Protein AF-X1JUR9-F1 (afdb_monomer_lite)

Secondary structure (DSSP, 8-state):
------GGGS-HHHHHHT--SSSS----SSHHHHHHHHHT-PPPPP----HHHHHHHHHHHHHHHHHHHHHHHHH--SHHHHHHHHHHHHHTT-EEEEPPSS--TT--EEEESSSSS-SSP-EEE-----SS-----

Radius of gyration: 24.41 Å; chains: 1; b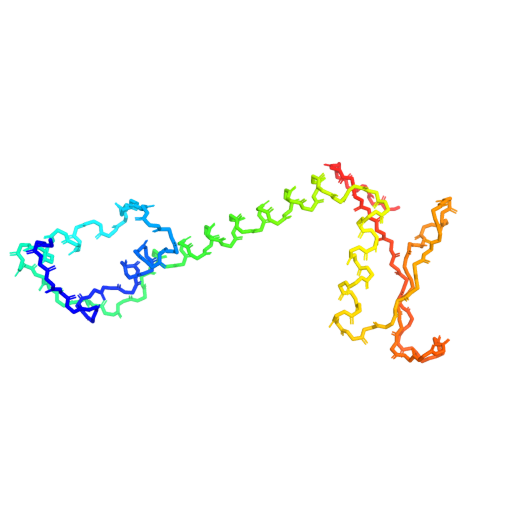ounding box: 57×41×61 Å

Organism: NCBI:txid412755

Structure (mmCIF, N/CA/C/O backbone):
data_AF-X1JUR9-F1
#
_entry.id   AF-X1JUR9-F1
#
loop_
_atom_site.group_PDB
_atom_site.id
_atom_site.type_symbol
_atom_site.label_atom_id
_atom_site.label_alt_id
_atom_site.label_comp_id
_atom_site.label_asym_id
_atom_site.label_entity_id
_atom_site.label_seq_id
_atom_site.pdbx_PDB_ins_code
_atom_site.Cartn_x
_atom_site.Cartn_y
_atom_site.Cartn_z
_atom_site.occupancy
_atom_site.B_iso_or_equiv
_atom_site.auth_seq_id
_atom_site.auth_comp_id
_atom_site.auth_asym_id
_atom_site.auth_atom_id
_atom_site.pdbx_PDB_model_num
ATOM 1 N N . TRP A 1 1 ? -17.804 -19.906 30.499 1.00 74.56 1 TRP A N 1
ATOM 2 C CA . TRP A 1 1 ? -18.785 -19.165 29.683 1.00 74.56 1 TRP A CA 1
ATOM 3 C C . TRP A 1 1 ? -19.971 -18.793 30.553 1.00 74.56 1 TRP A C 1
ATOM 5 O O . TRP A 1 1 ? -20.451 -19.668 31.259 1.00 74.56 1 TRP A O 1
ATOM 15 N N . ILE A 1 2 ? -20.384 -17.520 30.554 1.00 80.25 2 ILE A N 1
ATOM 16 C CA . ILE A 1 2 ? -21.448 -17.009 31.444 1.00 80.25 2 ILE A CA 1
ATOM 17 C C . ILE A 1 2 ? -22.828 -17.075 30.767 1.00 80.25 2 ILE A C 1
ATOM 19 O O . ILE A 1 2 ? -23.809 -17.424 31.413 1.00 80.25 2 ILE A O 1
ATOM 23 N N . LYS A 1 3 ? -22.913 -16.780 29.462 1.00 83.19 3 LYS A N 1
ATOM 24 C CA . LYS A 1 3 ? -24.161 -16.796 28.682 1.00 83.19 3 LYS A CA 1
ATOM 25 C C . LYS A 1 3 ? -23.855 -16.953 27.190 1.00 83.19 3 LYS A C 1
ATOM 27 O O . LYS A 1 3 ? -22.788 -16.531 26.748 1.00 83.19 3 LYS A O 1
ATOM 32 N N . ALA A 1 4 ? -24.784 -17.532 26.430 1.00 84.56 4 ALA A N 1
ATOM 33 C CA . ALA A 1 4 ? -24.759 -17.544 24.967 1.00 84.56 4 ALA A CA 1
ATOM 34 C C . ALA A 1 4 ? -25.902 -16.663 24.444 1.00 84.56 4 ALA A C 1
ATOM 36 O O . ALA A 1 4 ? -27.052 -16.852 24.838 1.00 84.56 4 ALA A O 1
ATOM 37 N N . VAL A 1 5 ? -25.581 -15.691 23.589 1.00 84.44 5 VAL A N 1
ATOM 38 C CA . VAL A 1 5 ? -26.535 -14.705 23.061 1.00 84.44 5 VAL A CA 1
ATOM 39 C C . VAL A 1 5 ? -26.430 -14.692 21.530 1.00 84.44 5 VAL A C 1
ATOM 41 O O . VAL A 1 5 ? -25.309 -14.625 21.016 1.00 84.44 5 VAL A O 1
ATOM 44 N N . PRO A 1 6 ? -27.544 -14.795 20.778 1.00 84.12 6 PRO A N 1
ATOM 45 C CA . PRO A 1 6 ? -27.513 -14.731 19.319 1.00 84.12 6 PRO A CA 1
ATOM 46 C C . PRO A 1 6 ? -26.956 -13.398 18.806 1.00 84.12 6 PRO A C 1
ATOM 48 O O . PRO A 1 6 ? -27.370 -12.336 19.259 1.00 84.12 6 PRO A O 1
ATOM 51 N N . ARG A 1 7 ? -26.080 -13.448 17.792 1.00 81.38 7 ARG A N 1
ATOM 52 C CA . ARG A 1 7 ? -25.481 -12.248 17.170 1.00 81.38 7 ARG A CA 1
ATOM 53 C C . ARG A 1 7 ? -26.513 -11.259 16.628 1.00 81.38 7 ARG A C 1
ATOM 55 O O . ARG A 1 7 ? -26.278 -10.065 16.685 1.00 81.38 7 ARG A O 1
ATOM 62 N N . ALA A 1 8 ? -27.655 -11.755 16.152 1.00 79.50 8 ALA A N 1
ATOM 63 C CA . ALA A 1 8 ? -28.741 -10.931 15.621 1.00 79.50 8 ALA A CA 1
ATOM 64 C C . ALA A 1 8 ? -29.408 -10.020 16.668 1.00 79.50 8 ALA A C 1
ATOM 66 O O . ALA A 1 8 ? -30.210 -9.170 16.301 1.00 79.50 8 ALA A O 1
ATOM 67 N N . GLN A 1 9 ? -29.120 -10.220 17.958 1.00 78.56 9 GLN A N 1
ATOM 68 C CA . GLN A 1 9 ? -29.613 -9.348 19.022 1.00 78.56 9 GLN A CA 1
ATOM 69 C C . GLN A 1 9 ? -28.736 -8.104 19.212 1.00 78.56 9 GLN A C 1
ATOM 71 O O . GLN A 1 9 ? -29.159 -7.188 19.903 1.00 78.56 9 GLN A O 1
ATOM 76 N N . PHE A 1 10 ? -27.553 -8.060 18.590 1.00 82.00 10 PHE A N 1
ATOM 77 C CA . PHE A 1 10 ? -26.628 -6.942 18.717 1.00 82.00 10 PHE A CA 1
ATOM 78 C C . PHE A 1 10 ? -26.691 -5.987 17.518 1.00 82.00 10 PHE A C 1
ATOM 80 O O . PHE A 1 10 ? -26.958 -6.405 16.388 1.00 82.00 10 PHE A O 1
ATOM 87 N N . SER A 1 11 ? -26.400 -4.711 17.761 1.00 82.62 11 SER A N 1
ATOM 88 C CA . SER A 1 11 ? -26.172 -3.697 16.739 1.00 82.62 11 SER A CA 1
ATOM 89 C C . SER A 1 11 ? -24.944 -4.047 15.897 1.00 82.62 11 SER A C 1
ATOM 91 O O . SER A 1 11 ? -23.996 -4.707 16.341 1.00 82.62 11 SER A O 1
ATOM 93 N N . GLN A 1 12 ? -24.935 -3.589 14.644 1.00 78.94 12 GLN A N 1
ATOM 94 C CA . GLN A 1 12 ? -23.816 -3.868 13.747 1.00 78.94 12 GLN A CA 1
ATOM 95 C C . GLN A 1 12 ? -22.512 -3.222 14.251 1.00 78.94 12 GLN A C 1
ATOM 97 O O . GLN A 1 12 ? -21.445 -3.816 14.108 1.00 78.94 12 GLN A O 1
ATOM 102 N N . GLY A 1 13 ? -22.599 -2.048 14.888 1.00 79.06 13 GLY A N 1
ATOM 103 C CA . GLY A 1 13 ? -21.460 -1.383 15.520 1.00 79.06 13 GLY A CA 1
ATOM 104 C C . GLY A 1 13 ? -20.851 -2.207 16.657 1.00 79.06 13 GLY A C 1
ATOM 105 O O . GLY A 1 13 ? -19.635 -2.410 16.675 1.00 79.06 13 GLY A O 1
ATOM 106 N N . ALA A 1 14 ? -21.686 -2.773 17.535 1.00 82.50 14 ALA A N 1
ATOM 107 C CA . ALA A 1 14 ? -21.238 -3.669 18.599 1.00 82.50 14 ALA A CA 1
ATOM 108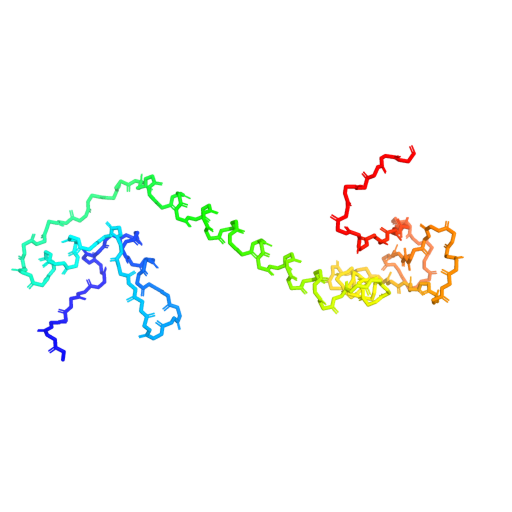 C C . ALA A 1 14 ? -20.561 -4.929 18.041 1.00 82.50 14 ALA A C 1
ATOM 110 O O . ALA A 1 14 ? -19.504 -5.335 18.528 1.00 82.50 14 ALA A O 1
ATOM 111 N N . LEU A 1 15 ? -21.130 -5.527 16.987 1.00 84.12 15 LEU A N 1
ATOM 112 C CA . LEU A 1 15 ? -20.555 -6.701 16.323 1.00 84.12 15 LEU A CA 1
ATOM 113 C C . LEU A 1 15 ? -19.204 -6.412 15.659 1.00 84.12 15 LEU A C 1
ATOM 115 O O . LEU A 1 15 ? -18.333 -7.280 15.688 1.00 84.12 15 LEU A O 1
ATOM 119 N N . TYR A 1 16 ? -19.016 -5.227 15.073 1.00 80.00 16 TYR A N 1
ATOM 120 C CA . TYR A 1 16 ? -17.727 -4.825 14.509 1.00 80.00 16 TYR A CA 1
ATOM 121 C C . TYR A 1 16 ? -16.678 -4.565 15.589 1.00 80.00 16 TYR A C 1
ATOM 123 O O . TYR A 1 16 ? -15.543 -5.009 15.434 1.00 80.00 16 TYR A O 1
ATOM 131 N N . GLU A 1 17 ? -17.056 -3.935 16.706 1.00 80.56 17 GLU A N 1
ATOM 132 C CA . GLU A 1 17 ? -16.138 -3.675 17.822 1.00 80.56 17 GLU A CA 1
ATOM 133 C C . GLU A 1 17 ? -15.566 -4.981 18.409 1.00 80.56 17 GLU A C 1
ATOM 135 O O . GLU A 1 17 ? -14.375 -5.066 18.708 1.00 80.56 17 GLU A O 1
ATOM 140 N N . VAL A 1 18 ? -16.385 -6.036 18.498 1.00 82.38 18 VAL A N 1
ATOM 141 C CA . VAL A 1 18 ? -15.951 -7.373 18.960 1.00 82.38 18 VAL A CA 1
ATOM 142 C C . VAL A 1 18 ? -15.512 -8.310 17.832 1.00 82.38 18 VAL A C 1
ATOM 144 O O . VAL A 1 18 ? -15.107 -9.443 18.087 1.00 82.38 18 VAL A O 1
ATOM 147 N N . GLY A 1 19 ? -15.586 -7.855 16.580 1.00 74.12 19 GLY A N 1
ATOM 148 C CA . GLY A 1 19 ? -15.190 -8.598 15.382 1.00 74.12 19 GLY A CA 1
ATOM 149 C C . GLY A 1 19 ? -13.680 -8.626 15.135 1.00 74.12 19 GLY A C 1
ATOM 150 O O . GLY A 1 19 ? -13.243 -9.125 14.100 1.00 74.12 19 GLY A O 1
ATOM 151 N N . SER A 1 20 ? -12.887 -8.085 16.063 1.00 67.81 20 SER A N 1
ATOM 152 C CA . SER A 1 20 ? -11.429 -8.048 15.984 1.00 67.81 20 SER A CA 1
ATOM 153 C C . SER A 1 20 ? -10.823 -9.452 15.856 1.00 67.81 20 SER A C 1
ATOM 155 O O . SER A 1 20 ? -11.220 -10.385 16.551 1.00 67.81 20 SER A O 1
ATOM 157 N N . ALA A 1 21 ? -9.803 -9.593 15.003 1.00 60.94 21 ALA A N 1
ATOM 158 C CA . ALA A 1 21 ? -9.017 -10.824 14.862 1.00 60.94 21 ALA A CA 1
ATOM 159 C C . ALA A 1 21 ? -8.110 -11.117 16.081 1.00 60.94 21 ALA A C 1
ATOM 161 O O . ALA A 1 21 ? -7.393 -12.118 16.094 1.00 60.94 21 ALA A O 1
ATOM 162 N N . LEU A 1 22 ? -8.107 -10.242 17.094 1.00 65.38 22 LEU A N 1
ATOM 163 C CA . LEU A 1 22 ? -7.298 -10.373 18.303 1.00 65.38 22 LEU A CA 1
ATOM 164 C C . LEU A 1 22 ? -8.032 -11.165 19.391 1.00 65.38 22 LEU A C 1
ATOM 166 O O . LEU A 1 22 ? -9.183 -10.893 19.717 1.00 65.38 22 LEU A O 1
ATOM 170 N N . SER A 1 23 ? -7.316 -12.091 20.033 1.00 69.25 23 SER A N 1
ATOM 171 C CA . SER A 1 23 ? -7.840 -12.916 21.134 1.00 69.25 23 SER A CA 1
ATOM 172 C C . SER A 1 23 ? -8.157 -12.129 22.416 1.00 69.25 23 SER A C 1
ATOM 174 O O . SER A 1 23 ? -8.877 -12.632 23.275 1.00 69.25 23 SER A O 1
ATOM 176 N N . LEU A 1 24 ? -7.609 -10.917 22.564 1.00 76.75 24 LEU A N 1
ATOM 177 C CA . LEU A 1 24 ? -7.853 -10.009 23.684 1.00 76.75 24 LEU A CA 1
ATOM 178 C C . LEU A 1 24 ? -8.216 -8.631 23.127 1.00 76.75 24 LEU A C 1
ATOM 180 O O . LEU A 1 24 ? -7.433 -8.033 22.391 1.00 76.75 24 LEU A O 1
ATOM 184 N N . PHE A 1 25 ? -9.390 -8.126 23.491 1.00 78.38 25 PHE A N 1
ATOM 185 C CA . PHE A 1 25 ? -9.880 -6.818 23.067 1.00 78.38 25 PHE A CA 1
ATOM 186 C C . PHE A 1 25 ? -10.676 -6.152 24.194 1.00 78.38 25 PHE A C 1
ATOM 188 O O . PHE A 1 25 ? -11.113 -6.806 25.142 1.00 78.38 25 PHE A O 1
ATOM 195 N N . GLN A 1 26 ? -10.853 -4.837 24.085 1.00 81.69 26 GLN A N 1
ATOM 196 C CA . GLN A 1 26 ? -11.660 -4.031 24.997 1.00 81.69 26 GLN A CA 1
ATOM 197 C C . GLN A 1 26 ? -12.845 -3.444 24.228 1.00 81.69 26 GLN A C 1
ATOM 199 O O . GLN A 1 26 ? -12.652 -2.853 23.172 1.00 81.69 26 GLN A O 1
ATOM 204 N N . VAL A 1 27 ? -14.046 -3.564 24.791 1.00 83.88 27 VAL A N 1
ATOM 205 C CA . VAL A 1 27 ? -15.260 -2.901 24.295 1.00 83.88 27 VAL A CA 1
ATOM 206 C C . VAL A 1 27 ? -15.344 -1.516 24.936 1.00 83.88 27 VAL A C 1
ATOM 208 O O . VAL A 1 27 ? -15.348 -1.415 26.165 1.00 83.88 27 VAL A O 1
ATOM 211 N N . LYS A 1 28 ? -15.372 -0.453 24.131 1.00 81.81 28 LYS A N 1
ATOM 212 C CA . LYS A 1 28 ? -15.398 0.943 24.590 1.00 81.81 28 LYS A CA 1
ATOM 213 C C . LYS A 1 28 ? -16.745 1.601 24.323 1.00 81.81 28 LYS A C 1
ATOM 215 O O . LYS A 1 28 ? -17.282 2.246 25.217 1.00 81.81 28 LYS A O 1
ATOM 220 N N . ASN A 1 29 ? -17.281 1.422 23.119 1.00 80.56 29 ASN A N 1
ATOM 221 C CA . ASN A 1 29 ? -18.428 2.190 22.643 1.00 80.56 29 ASN A CA 1
ATOM 222 C C . ASN A 1 29 ? -19.756 1.485 22.934 1.00 80.56 29 ASN A C 1
ATOM 224 O O . ASN A 1 29 ? -20.715 2.133 23.345 1.00 80.56 29 ASN A O 1
ATOM 228 N N . TYR A 1 30 ? -19.801 0.154 22.809 1.00 83.88 30 TYR A N 1
ATOM 229 C CA . TYR A 1 30 ? -21.044 -0.619 22.930 1.00 83.88 30 TYR A CA 1
ATOM 230 C C . TYR A 1 30 ? -21.132 -1.455 24.218 1.00 83.88 30 TYR A C 1
ATOM 232 O O . TYR A 1 30 ? -21.921 -2.393 24.315 1.00 83.88 30 TYR A O 1
ATOM 240 N N . ALA A 1 31 ? -20.350 -1.122 25.253 1.00 85.50 31 ALA A N 1
ATOM 241 C CA . ALA A 1 31 ? -20.296 -1.894 26.502 1.00 85.50 31 ALA A CA 1
ATOM 242 C C . ALA A 1 31 ? -21.673 -2.058 27.176 1.00 85.50 31 ALA A C 1
ATOM 244 O O . ALA A 1 31 ? -21.980 -3.131 27.699 1.00 85.50 31 ALA A O 1
ATOM 245 N N . GLY A 1 32 ? -22.518 -1.022 27.122 1.00 83.88 32 GLY A N 1
ATOM 246 C CA . GLY A 1 32 ? -23.875 -1.060 27.676 1.00 83.88 32 GLY A CA 1
ATOM 247 C C . GLY A 1 32 ? -24.757 -2.131 27.030 1.00 83.88 32 GLY A C 1
ATOM 248 O O . GLY A 1 32 ? -25.506 -2.807 27.730 1.00 83.88 32 GLY A O 1
ATOM 249 N N . GLU A 1 33 ? -24.604 -2.356 25.726 1.00 84.50 33 GLU A N 1
ATOM 250 C CA . GLU A 1 33 ? -25.353 -3.360 24.969 1.00 84.50 33 GLU A CA 1
ATOM 251 C C . GLU A 1 33 ? -24.980 -4.785 25.407 1.00 84.50 33 GLU A C 1
ATOM 253 O O . GLU A 1 33 ? -25.850 -5.617 25.670 1.00 84.50 33 GLU A O 1
ATOM 258 N N . PHE A 1 34 ? -23.683 -5.052 25.598 1.00 85.94 34 PHE A N 1
ATOM 259 C CA . PHE A 1 34 ? -23.194 -6.339 26.102 1.00 85.94 34 PHE A CA 1
ATOM 260 C C . PHE A 1 34 ? -23.562 -6.590 27.571 1.00 85.94 34 PHE A C 1
ATOM 262 O O . PHE A 1 34 ? -23.880 -7.723 27.938 1.00 85.94 34 PHE A O 1
ATOM 269 N N . ILE A 1 35 ? -23.567 -5.556 28.418 1.00 87.00 35 ILE A N 1
ATOM 270 C CA . ILE A 1 35 ? -24.023 -5.673 29.813 1.00 87.00 35 ILE A CA 1
ATOM 271 C C . ILE A 1 35 ? -25.536 -5.933 29.858 1.00 87.00 35 ILE A C 1
ATOM 273 O O . ILE A 1 35 ? -25.978 -6.860 30.539 1.00 87.00 35 ILE A O 1
ATOM 277 N N . ALA A 1 36 ? -26.331 -5.205 29.069 1.00 85.31 36 ALA A N 1
ATOM 278 C CA . ALA A 1 36 ? -27.771 -5.436 28.946 1.00 85.31 36 ALA A CA 1
ATOM 279 C C . ALA A 1 36 ? -28.084 -6.848 28.418 1.00 85.31 36 ALA A C 1
ATOM 281 O O . ALA A 1 36 ? -29.014 -7.504 28.902 1.00 85.31 36 ALA A O 1
ATOM 282 N N . ALA A 1 37 ? -27.261 -7.360 27.493 1.00 85.38 37 ALA A N 1
ATOM 283 C CA . ALA A 1 37 ? -27.320 -8.741 27.018 1.00 85.38 37 ALA A CA 1
ATOM 284 C C . ALA A 1 37 ? -27.169 -9.755 28.150 1.00 85.38 37 ALA A C 1
ATOM 286 O O . ALA A 1 37 ? -27.915 -10.738 28.220 1.00 85.38 37 ALA A O 1
ATOM 287 N N . LEU A 1 38 ? -26.198 -9.528 29.036 1.00 84.69 38 LEU A N 1
ATOM 288 C CA . LEU A 1 38 ? -25.927 -10.387 30.184 1.00 84.69 38 LEU A CA 1
ATOM 289 C C . LEU A 1 38 ? -27.105 -10.357 31.163 1.00 84.69 38 LEU A C 1
ATOM 291 O O . LEU A 1 38 ? -27.614 -11.422 31.519 1.00 84.69 38 LEU A O 1
ATOM 295 N N . GLU A 1 39 ? -27.611 -9.164 31.483 1.00 85.88 39 GLU A N 1
ATOM 296 C CA . GLU A 1 39 ? -28.747 -8.953 32.394 1.00 85.88 39 GLU A CA 1
ATOM 297 C C . GLU A 1 39 ? -30.108 -9.385 31.824 1.00 85.88 39 GLU A C 1
ATOM 299 O O . GLU A 1 39 ? -31.067 -9.536 32.576 1.00 85.88 39 GLU A O 1
ATOM 304 N N . GLY A 1 40 ? -30.212 -9.614 30.510 1.00 77.81 40 GLY A N 1
ATOM 305 C CA . GLY A 1 40 ? -31.464 -10.016 29.859 1.00 77.81 40 GLY A CA 1
ATOM 306 C C . GLY A 1 40 ? -32.469 -8.877 29.668 1.00 77.81 40 GLY A C 1
ATOM 307 O O . GLY A 1 40 ? -33.644 -9.146 29.441 1.00 77.81 40 GLY A O 1
ATOM 308 N N . LYS A 1 41 ? -32.015 -7.621 29.742 1.00 75.88 41 LYS A N 1
ATOM 309 C CA . LYS A 1 41 ? -32.827 -6.404 29.560 1.00 75.88 41 LYS A CA 1
ATOM 310 C C . LYS A 1 41 ? -32.579 -5.767 28.191 1.00 75.88 41 LYS A C 1
ATOM 312 O O . LYS A 1 41 ? -32.385 -4.561 28.090 1.00 75.88 41 LYS A O 1
ATOM 317 N N . MET A 1 42 ? -32.468 -6.586 27.152 1.00 67.38 42 MET A N 1
ATOM 318 C CA . MET A 1 42 ? -32.079 -6.095 25.835 1.00 67.38 42 MET A CA 1
ATOM 319 C C . MET A 1 42 ? -33.317 -5.633 25.057 1.00 67.38 42 MET A C 1
ATOM 321 O O . MET A 1 42 ? -34.225 -6.427 24.813 1.00 67.38 42 MET A O 1
ATOM 325 N N . GLU A 1 43 ? -33.355 -4.356 24.680 1.00 61.12 43 GLU A N 1
ATOM 326 C CA . GLU A 1 43 ? -34.298 -3.839 23.684 1.00 61.12 43 GLU A CA 1
ATOM 327 C C . GLU A 1 43 ? -33.754 -4.133 22.279 1.00 61.12 43 GLU A C 1
ATOM 329 O O . GLU A 1 43 ? -32.543 -4.109 22.060 1.00 61.12 43 GLU A O 1
ATOM 334 N N . ALA A 1 44 ? -34.634 -4.474 21.332 1.00 56.44 44 ALA A N 1
ATOM 335 C CA . ALA A 1 44 ? -34.225 -4.767 19.960 1.00 56.44 44 ALA A CA 1
ATOM 336 C C . ALA A 1 44 ? -33.537 -3.533 19.342 1.00 56.44 44 ALA A C 1
ATOM 338 O O . ALA A 1 44 ? -34.093 -2.436 19.461 1.00 56.44 44 ALA A O 1
ATOM 339 N N . PRO A 1 45 ? -32.379 -3.675 18.665 1.00 57.53 45 PRO A N 1
ATOM 340 C CA . PRO A 1 45 ? -31.695 -2.519 18.110 1.00 57.53 45 PRO A CA 1
ATOM 341 C C . PRO A 1 45 ? -32.572 -1.884 17.030 1.00 57.53 45 PRO A C 1
ATOM 343 O O . PRO A 1 45 ? -33.011 -2.553 16.090 1.00 57.53 45 PRO A O 1
ATOM 346 N N . LEU A 1 46 ? -32.823 -0.582 17.151 1.00 53.06 46 LEU A N 1
ATOM 347 C CA . LEU A 1 46 ? -33.320 0.213 16.038 1.00 53.06 46 LEU A CA 1
ATOM 348 C C . LEU A 1 46 ? -32.228 0.196 14.967 1.00 53.06 46 LEU A C 1
ATOM 350 O O . LEU A 1 46 ? -31.083 0.546 15.239 1.00 53.06 46 LEU A O 1
ATOM 354 N N . VAL A 1 47 ? -32.571 -0.225 13.751 1.00 50.47 47 VAL A N 1
ATOM 355 C CA . VAL A 1 47 ? -31.686 -0.128 12.582 1.00 50.47 47 VAL A CA 1
ATOM 356 C C . VAL A 1 47 ? -31.608 1.346 12.168 1.00 50.47 47 VAL A C 1
ATOM 358 O O . VAL A 1 47 ? -32.130 1.747 11.132 1.00 50.47 47 VAL A O 1
ATOM 361 N N . SER A 1 48 ? -31.032 2.196 13.013 1.00 53.31 48 SER A N 1
ATOM 362 C CA . SER A 1 48 ? -30.592 3.529 12.624 1.00 53.31 48 SER A CA 1
ATOM 363 C C . SER A 1 48 ? -29.180 3.408 12.070 1.00 53.31 48 SER A C 1
ATOM 365 O O . SER A 1 48 ? -28.359 2.670 12.607 1.00 53.31 48 SER A O 1
ATOM 367 N N . GLN A 1 49 ? -28.895 4.101 10.967 1.00 53.09 49 GLN A N 1
ATOM 368 C CA . GLN A 1 49 ? -27.523 4.313 10.512 1.00 53.09 49 GLN A CA 1
ATOM 369 C C . GLN A 1 49 ? -26.754 5.017 11.637 1.00 53.09 49 GLN A C 1
ATOM 371 O O . GLN A 1 49 ? -26.824 6.235 11.757 1.00 53.09 49 GLN A O 1
ATOM 376 N N . ASP A 1 50 ? -26.078 4.241 12.483 1.00 58.34 50 ASP A N 1
ATOM 377 C CA . ASP A 1 50 ? -25.275 4.757 13.585 1.00 58.34 50 ASP A CA 1
ATOM 378 C C . ASP A 1 50 ? -24.123 5.585 13.015 1.00 58.34 50 ASP A C 1
ATOM 380 O O . ASP A 1 50 ? -23.240 5.060 12.331 1.00 58.34 50 ASP A O 1
ATOM 384 N N . GLU A 1 51 ? -24.106 6.887 13.308 1.00 60.12 51 GLU A N 1
ATOM 385 C CA . GLU A 1 51 ? -22.995 7.786 12.966 1.00 60.12 51 GLU A CA 1
ATOM 386 C C . GLU A 1 51 ? -21.6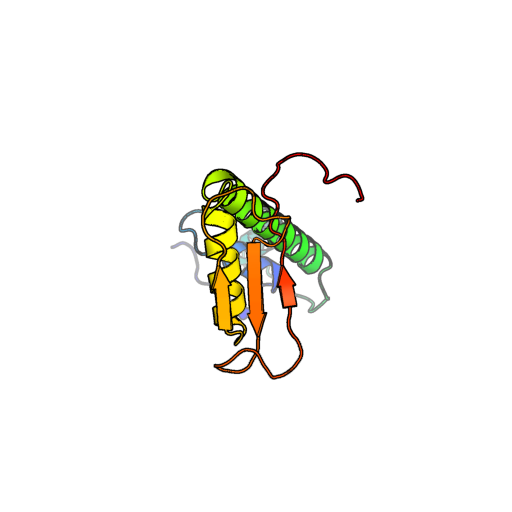62 7.265 13.525 1.00 60.12 51 GLU A C 1
ATOM 388 O O . GLU A 1 51 ? -20.617 7.423 12.896 1.00 60.12 51 GLU A O 1
ATOM 393 N N . THR A 1 52 ? -21.703 6.531 14.639 1.00 62.12 52 THR A N 1
ATOM 394 C CA . THR A 1 52 ? -20.553 5.844 15.234 1.00 62.12 52 THR A CA 1
ATOM 395 C C . THR A 1 52 ? -19.900 4.835 14.281 1.00 62.12 52 THR A C 1
ATOM 397 O O . THR A 1 52 ? -18.689 4.652 14.344 1.00 62.12 52 THR A O 1
ATOM 400 N N . ILE A 1 53 ? -20.643 4.209 13.357 1.00 62.91 53 ILE A N 1
ATOM 401 C CA . ILE A 1 53 ? -20.065 3.288 12.359 1.00 62.91 53 ILE A CA 1
ATOM 402 C C . ILE A 1 53 ? -19.157 4.043 11.385 1.00 62.91 53 ILE A C 1
ATOM 404 O O . ILE A 1 53 ? -18.114 3.519 11.000 1.00 62.91 53 ILE A O 1
ATOM 408 N N . LYS A 1 54 ? -19.528 5.272 11.003 1.00 67.25 54 LYS A N 1
ATOM 409 C CA . LYS A 1 54 ? -18.702 6.098 10.113 1.00 67.25 54 LYS A CA 1
ATOM 410 C C . LYS A 1 54 ? -17.413 6.523 10.804 1.00 67.25 54 LYS A C 1
ATOM 412 O O . LYS A 1 54 ? -16.352 6.322 10.233 1.00 67.25 54 LYS A O 1
ATOM 417 N N . VAL A 1 55 ? -17.509 6.994 12.049 1.00 70.38 55 VAL A N 1
ATOM 418 C CA . VAL A 1 55 ? -16.338 7.395 12.849 1.00 70.38 55 VAL A CA 1
ATOM 419 C C . VAL A 1 55 ? -15.369 6.224 13.026 1.00 70.38 55 VAL A C 1
ATOM 421 O O . VAL A 1 55 ? -14.177 6.363 12.791 1.00 70.38 55 VAL A O 1
ATOM 424 N N . VAL A 1 56 ? -15.878 5.032 13.356 1.00 74.06 56 VAL A N 1
ATOM 425 C CA . VAL A 1 56 ? -15.030 3.838 13.506 1.00 74.06 56 VAL A CA 1
ATOM 426 C C . VAL A 1 56 ? -14.399 3.417 12.173 1.00 74.06 56 VAL A C 1
ATOM 428 O O . VAL A 1 56 ? -13.254 2.974 12.156 1.00 74.06 56 VAL A O 1
ATOM 431 N N . ALA A 1 57 ? -15.118 3.537 11.054 1.00 75.75 57 ALA A N 1
ATOM 432 C CA . ALA A 1 57 ? -14.568 3.226 9.737 1.00 75.75 57 ALA A CA 1
ATOM 433 C C . ALA A 1 57 ? -13.457 4.209 9.327 1.00 75.75 57 ALA A C 1
ATOM 435 O O . ALA A 1 57 ? -12.419 3.764 8.840 1.00 75.75 57 ALA A O 1
ATOM 436 N N . GLU A 1 58 ? -13.654 5.506 9.571 1.00 76.94 58 GLU A N 1
ATOM 437 C CA . GLU A 1 58 ? -12.657 6.555 9.323 1.00 76.94 58 GLU A CA 1
ATOM 438 C C . GLU A 1 58 ? -11.394 6.329 10.169 1.00 76.94 58 GLU A C 1
ATOM 440 O O . GLU A 1 58 ? -10.291 6.299 9.622 1.00 76.94 58 GLU A O 1
ATOM 445 N N . ASP A 1 59 ? -11.547 6.039 11.466 1.00 78.44 59 ASP A N 1
ATOM 446 C CA . ASP A 1 59 ? -10.428 5.724 12.365 1.00 78.44 59 ASP A CA 1
ATOM 447 C C . ASP A 1 59 ? -9.628 4.498 11.888 1.00 78.44 59 ASP A C 1
ATOM 449 O O . ASP A 1 59 ? -8.393 4.472 11.946 1.00 78.44 59 ASP A O 1
ATOM 453 N N . ILE A 1 60 ? -10.318 3.452 11.414 1.00 83.06 60 ILE A N 1
ATOM 454 C CA . ILE A 1 60 ? -9.673 2.244 10.881 1.00 83.06 60 ILE A CA 1
ATOM 455 C C . ILE A 1 60 ? -8.911 2.565 9.594 1.00 83.06 60 ILE A C 1
ATOM 457 O O . ILE A 1 60 ? -7.793 2.073 9.413 1.00 83.06 60 ILE A O 1
ATOM 461 N N . GLU A 1 61 ? -9.492 3.367 8.703 1.00 85.44 61 GLU A N 1
ATOM 462 C CA . GLU A 1 61 ? -8.859 3.767 7.447 1.00 85.44 61 GLU A CA 1
ATOM 463 C C . GLU A 1 61 ? -7.594 4.589 7.710 1.00 85.44 61 GLU A C 1
ATOM 465 O O . GLU A 1 61 ? -6.530 4.259 7.177 1.00 85.44 61 GLU A O 1
ATOM 470 N N . GLU A 1 62 ? -7.672 5.588 8.592 1.00 85.56 62 GLU A N 1
ATOM 471 C CA . GLU A 1 62 ? -6.531 6.416 8.981 1.00 85.56 62 GLU A CA 1
ATOM 472 C C . GLU A 1 62 ? -5.435 5.571 9.642 1.00 85.56 62 GLU A C 1
ATOM 474 O O . GLU A 1 62 ? -4.278 5.611 9.217 1.00 85.56 62 GLU A O 1
ATOM 479 N N . THR A 1 63 ? -5.798 4.712 10.600 1.00 86.81 63 THR A N 1
ATOM 480 C CA . THR A 1 63 ? -4.842 3.825 11.284 1.00 86.81 63 THR A CA 1
ATOM 481 C C . THR A 1 63 ? -4.146 2.877 10.305 1.00 86.81 63 THR A C 1
ATOM 483 O O . THR A 1 63 ? -2.935 2.651 10.389 1.00 86.81 63 THR A O 1
ATOM 486 N N . THR A 1 64 ? -4.900 2.318 9.356 1.00 90.00 64 THR A N 1
ATOM 487 C CA . THR A 1 64 ? -4.365 1.405 8.338 1.00 90.00 64 THR A CA 1
ATOM 488 C C . THR A 1 64 ? -3.432 2.143 7.387 1.00 90.00 64 THR A C 1
ATOM 490 O O . THR A 1 64 ? -2.336 1.658 7.094 1.00 90.00 64 THR A O 1
ATOM 493 N N . ARG A 1 65 ? -3.829 3.336 6.934 1.00 89.50 65 ARG A N 1
ATOM 494 C CA . ARG A 1 65 ? -3.011 4.193 6.075 1.00 89.50 65 ARG A CA 1
ATOM 495 C C . ARG A 1 65 ? -1.687 4.536 6.748 1.00 89.50 65 ARG A C 1
ATOM 497 O O . ARG A 1 65 ? -0.631 4.350 6.144 1.00 89.50 65 ARG A O 1
ATOM 504 N N . ASP A 1 66 ? -1.734 4.953 8.006 1.00 88.56 66 ASP A N 1
ATOM 505 C CA . ASP A 1 66 ? -0.556 5.269 8.809 1.00 88.56 66 ASP A CA 1
ATOM 506 C C . ASP A 1 66 ? 0.376 4.073 8.981 1.00 88.56 66 ASP A C 1
ATOM 508 O O . ASP A 1 66 ? 1.599 4.205 8.870 1.00 88.56 66 ASP A O 1
ATOM 512 N N . PHE A 1 67 ? -0.187 2.894 9.245 1.00 90.44 67 PHE A N 1
ATOM 513 C CA . PHE A 1 67 ? 0.584 1.664 9.367 1.00 90.44 67 PHE A CA 1
ATOM 514 C C . PHE A 1 67 ? 1.327 1.336 8.066 1.00 90.44 67 PHE A C 1
ATOM 516 O O . PHE A 1 67 ? 2.534 1.079 8.098 1.00 90.44 67 PHE A O 1
ATOM 523 N N . VAL A 1 68 ? 0.633 1.391 6.924 1.00 89.81 68 VAL A N 1
ATOM 524 C CA . VAL A 1 68 ? 1.229 1.134 5.605 1.00 89.81 68 VAL A CA 1
ATOM 525 C C . VAL A 1 68 ? 2.341 2.139 5.315 1.00 89.81 68 VAL A C 1
ATOM 527 O O . VAL A 1 68 ? 3.449 1.730 4.971 1.00 89.81 68 VAL A O 1
ATOM 530 N N . LEU A 1 69 ? 2.092 3.437 5.513 1.00 88.00 69 LEU A N 1
ATOM 531 C CA . LEU A 1 69 ? 3.088 4.484 5.271 1.00 88.00 69 LEU A CA 1
ATOM 532 C C . LEU A 1 69 ? 4.337 4.299 6.138 1.00 88.00 69 LEU A C 1
ATOM 534 O O . LEU A 1 69 ? 5.450 4.328 5.615 1.00 88.00 69 LEU A O 1
ATOM 538 N N . LYS A 1 70 ? 4.170 4.045 7.443 1.00 87.94 70 LYS A N 1
ATOM 539 C CA . LYS A 1 70 ? 5.297 3.801 8.358 1.00 87.94 70 LYS A CA 1
ATOM 540 C C . LYS A 1 70 ? 6.098 2.573 7.944 1.00 87.94 70 LYS A C 1
ATOM 542 O O . LYS A 1 70 ? 7.326 2.624 7.952 1.00 87.94 70 LYS A O 1
ATOM 547 N N . ARG A 1 71 ? 5.425 1.486 7.556 1.00 90.00 71 ARG A N 1
ATOM 548 C CA . ARG A 1 71 ? 6.093 0.254 7.123 1.00 90.00 71 ARG A CA 1
ATOM 549 C C . ARG A 1 71 ? 6.905 0.474 5.847 1.00 90.00 71 ARG A C 1
ATOM 551 O O . ARG A 1 71 ? 8.061 0.068 5.805 1.00 90.00 71 ARG A O 1
ATOM 558 N N . LEU A 1 72 ? 6.328 1.143 4.846 1.00 88.25 72 LEU A N 1
ATOM 559 C CA . LEU A 1 72 ? 7.025 1.477 3.601 1.00 88.25 72 LEU A CA 1
ATOM 560 C C . LEU A 1 72 ? 8.230 2.391 3.869 1.00 88.25 72 LEU A C 1
ATOM 562 O O . LEU A 1 72 ? 9.326 2.099 3.405 1.00 88.25 72 LEU A O 1
ATOM 566 N N . ALA A 1 73 ? 8.062 3.441 4.677 1.00 85.62 73 ALA A N 1
ATOM 567 C CA . ALA A 1 73 ? 9.137 4.383 4.990 1.00 85.62 73 ALA A CA 1
ATOM 568 C C . ALA A 1 73 ? 10.295 3.756 5.788 1.00 85.62 73 ALA A C 1
ATOM 570 O O . ALA A 1 73 ? 11.442 4.178 5.644 1.00 85.62 73 ALA A O 1
ATOM 571 N N . GLN A 1 74 ? 10.015 2.770 6.647 1.00 85.88 74 GLN A N 1
ATOM 572 C CA . GLN A 1 74 ? 11.038 2.089 7.448 1.00 85.88 74 GLN A CA 1
ATOM 573 C C . GLN A 1 74 ? 11.804 1.029 6.655 1.00 85.88 74 GLN A C 1
ATOM 575 O O . GLN A 1 74 ? 13.020 0.931 6.792 1.00 85.88 74 GLN A O 1
ATOM 580 N N . GLU A 1 75 ? 11.100 0.235 5.851 1.00 85.62 75 GLU A N 1
ATOM 581 C CA . GLU A 1 75 ? 11.669 -0.959 5.214 1.00 85.62 75 GLU A CA 1
ATOM 582 C C . GLU A 1 75 ? 12.166 -0.698 3.786 1.00 85.62 75 GLU A C 1
ATOM 584 O O . GLU A 1 75 ? 13.032 -1.416 3.295 1.00 85.62 75 GLU A O 1
ATOM 589 N N . LEU A 1 76 ? 11.630 0.320 3.104 1.00 83.06 76 LEU A N 1
ATOM 590 C CA . LEU A 1 76 ? 11.872 0.576 1.684 1.00 83.06 76 LEU A CA 1
ATOM 591 C C . LEU A 1 76 ? 12.349 2.019 1.472 1.00 83.06 76 LEU A C 1
ATOM 593 O O . LEU A 1 76 ? 11.620 2.863 0.956 1.00 83.06 76 LEU A O 1
ATOM 597 N N . LYS A 1 77 ? 13.590 2.323 1.873 1.00 80.25 77 LYS A N 1
ATOM 598 C CA . LYS A 1 77 ? 14.234 3.616 1.575 1.00 80.25 77 LYS A CA 1
ATOM 599 C C . LYS A 1 77 ? 15.119 3.524 0.338 1.00 80.25 77 LYS A C 1
ATOM 601 O O . LYS A 1 77 ? 15.958 2.635 0.255 1.00 80.25 77 LYS A O 1
ATOM 606 N N . GLY A 1 78 ? 14.998 4.491 -0.570 1.00 81.06 78 GLY A N 1
ATOM 607 C CA . GLY A 1 78 ? 15.809 4.581 -1.783 1.00 81.06 78 GLY A CA 1
ATOM 608 C C . GLY A 1 78 ? 15.386 3.564 -2.842 1.00 81.06 78 GLY A C 1
ATOM 609 O O . GLY A 1 78 ? 14.195 3.359 -3.068 1.00 81.06 78 GLY A O 1
ATOM 610 N N . HIS A 1 79 ? 16.365 2.912 -3.470 1.00 82.25 79 HIS A N 1
ATOM 611 C CA . HIS A 1 79 ? 16.151 1.989 -4.590 1.00 82.25 79 HIS A CA 1
ATOM 612 C C . HIS A 1 79 ? 15.158 0.832 -4.314 1.00 82.25 79 HIS A C 1
ATOM 614 O O . HIS A 1 79 ? 14.318 0.567 -5.177 1.00 82.25 79 HIS A O 1
ATOM 620 N N . PRO A 1 80 ? 15.129 0.190 -3.123 1.00 88.62 80 PRO A N 1
ATOM 621 C CA . PRO A 1 80 ? 14.100 -0.800 -2.781 1.00 88.62 80 PRO A CA 1
ATOM 622 C C . PRO A 1 80 ? 12.655 -0.304 -2.944 1.00 88.62 80 PRO A C 1
ATOM 624 O O . PRO A 1 80 ? 11.756 -1.089 -3.247 1.00 88.62 80 PRO A O 1
ATOM 627 N N . PHE A 1 81 ? 12.406 0.999 -2.772 1.00 89.69 81 PHE A N 1
ATOM 628 C CA . PHE A 1 81 ? 11.079 1.564 -3.004 1.00 89.69 81 PHE A CA 1
ATOM 629 C C . PHE A 1 81 ? 10.728 1.591 -4.492 1.00 89.69 81 PHE A C 1
ATOM 631 O O . PHE A 1 81 ? 9.610 1.239 -4.863 1.00 89.69 81 PHE A O 1
ATOM 638 N N . SER A 1 82 ? 11.686 1.932 -5.356 1.00 90.06 82 SER A N 1
ATOM 639 C CA . SER A 1 82 ? 11.512 1.873 -6.810 1.00 90.06 82 SER A CA 1
ATOM 640 C C . SER A 1 82 ? 11.218 0.446 -7.283 1.00 90.06 82 SER A C 1
ATOM 642 O O . SER A 1 82 ? 10.333 0.236 -8.113 1.00 90.06 82 SER A O 1
ATOM 644 N N . GLU A 1 83 ? 11.871 -0.558 -6.695 1.00 91.62 83 GLU A N 1
ATOM 645 C CA . GLU A 1 83 ? 11.571 -1.967 -6.967 1.00 91.62 83 GLU A CA 1
ATOM 646 C C . GLU A 1 83 ? 10.148 -2.355 -6.523 1.00 91.62 83 GLU A C 1
ATOM 648 O O . GLU A 1 83 ? 9.400 -2.975 -7.282 1.00 91.62 83 GLU A O 1
ATOM 653 N N . PHE A 1 84 ? 9.722 -1.926 -5.331 1.00 92.88 84 PHE A N 1
ATOM 654 C CA . PHE A 1 84 ? 8.354 -2.146 -4.856 1.00 92.88 84 PHE A CA 1
ATOM 655 C C . PHE A 1 84 ? 7.303 -1.527 -5.791 1.00 92.88 84 PHE A C 1
ATOM 657 O O . PHE A 1 84 ? 6.329 -2.190 -6.154 1.00 92.88 84 PHE A O 1
ATOM 664 N N . ILE A 1 85 ? 7.507 -0.280 -6.229 1.00 92.88 85 ILE A N 1
ATOM 665 C CA . ILE A 1 85 ? 6.600 0.393 -7.170 1.00 92.88 85 ILE A CA 1
ATOM 666 C C . ILE A 1 85 ? 6.597 -0.310 -8.535 1.00 92.88 85 ILE A C 1
ATOM 668 O O . ILE A 1 85 ? 5.538 -0.450 -9.148 1.00 92.88 85 ILE A O 1
ATOM 672 N N . SER A 1 86 ? 7.745 -0.813 -8.993 1.00 93.50 86 SER A N 1
ATOM 673 C CA . SER A 1 86 ? 7.836 -1.622 -10.212 1.00 93.50 86 SER A CA 1
ATOM 674 C C . SER A 1 86 ? 6.958 -2.876 -10.120 1.00 93.50 86 SER A C 1
ATOM 676 O O . SER A 1 86 ? 6.166 -3.145 -11.025 1.00 93.50 86 SER A O 1
ATOM 678 N N . HIS A 1 87 ? 7.015 -3.600 -8.998 1.00 94.31 87 HIS A N 1
ATOM 679 C CA . HIS A 1 87 ? 6.153 -4.760 -8.759 1.00 94.31 87 HIS A CA 1
ATOM 680 C C . HIS A 1 87 ? 4.668 -4.392 -8.657 1.00 94.31 87 HIS A C 1
ATOM 682 O O . HIS A 1 87 ? 3.828 -5.119 -9.187 1.00 94.31 87 HIS A O 1
ATOM 688 N N . LEU A 1 88 ? 4.332 -3.262 -8.028 1.00 93.81 88 LEU A N 1
ATOM 689 C CA . LEU A 1 88 ? 2.954 -2.771 -7.950 1.00 93.81 88 LEU A CA 1
ATOM 690 C C . LEU A 1 88 ? 2.376 -2.501 -9.345 1.00 93.81 88 LEU A C 1
ATOM 692 O O . LEU A 1 88 ? 1.286 -2.969 -9.666 1.00 93.81 88 LEU A O 1
ATOM 696 N N . LEU A 1 89 ? 3.119 -1.791 -10.194 1.00 92.69 89 LEU A N 1
ATOM 697 C CA . LEU A 1 89 ? 2.727 -1.544 -11.583 1.00 92.69 89 LEU A CA 1
ATOM 698 C C . LEU A 1 89 ? 2.605 -2.856 -12.371 1.00 92.69 89 LEU A C 1
ATOM 700 O O . LEU A 1 89 ? 1.653 -3.020 -13.135 1.00 92.69 89 LEU A O 1
ATOM 704 N N . GLY A 1 90 ? 3.503 -3.811 -12.114 1.00 92.50 90 GLY A N 1
ATOM 705 C CA . GLY A 1 90 ? 3.404 -5.197 -12.575 1.00 92.50 90 GLY A CA 1
ATOM 706 C C . GLY A 1 90 ? 2.064 -5.849 -12.236 1.00 92.50 90 GLY A C 1
ATOM 707 O O . GLY A 1 90 ? 1.363 -6.351 -13.115 1.00 92.50 90 GLY A O 1
ATOM 708 N N . ALA A 1 91 ? 1.666 -5.781 -10.965 1.00 94.19 91 ALA A N 1
ATOM 709 C CA . ALA A 1 91 ? 0.398 -6.322 -10.479 1.00 94.19 91 ALA A CA 1
ATOM 710 C C . ALA A 1 91 ? -0.829 -5.606 -11.073 1.00 94.19 91 ALA A C 1
ATOM 712 O O . ALA A 1 91 ? -1.880 -6.220 -11.242 1.00 94.19 91 ALA A O 1
ATOM 713 N N . MET A 1 92 ? -0.692 -4.330 -11.444 1.00 91.88 92 MET A N 1
ATOM 714 C CA . MET A 1 92 ? -1.719 -3.565 -12.164 1.00 91.88 92 MET A CA 1
ATOM 715 C C . MET A 1 92 ? -1.798 -3.904 -13.665 1.00 91.88 92 MET A C 1
ATOM 717 O O . MET A 1 92 ? -2.639 -3.346 -14.371 1.00 91.88 92 MET A O 1
ATOM 721 N N . GLY A 1 93 ? -0.949 -4.810 -14.159 1.00 90.44 93 GLY A N 1
ATOM 722 C CA . GLY A 1 93 ? -0.940 -5.267 -15.550 1.00 90.44 93 GLY A CA 1
ATOM 723 C C . GLY A 1 93 ? -0.014 -4.476 -16.474 1.00 90.44 93 GLY A C 1
ATOM 724 O O . GLY A 1 93 ? -0.113 -4.621 -17.692 1.00 90.44 93 GLY A O 1
ATOM 725 N N . TYR A 1 94 ? 0.876 -3.645 -15.930 1.00 91.19 94 TYR A N 1
ATOM 726 C CA . TYR A 1 94 ? 1.926 -3.000 -16.714 1.00 91.19 94 TYR A CA 1
ATOM 727 C C . TYR A 1 94 ? 3.179 -3.864 -16.757 1.00 91.19 94 TYR A C 1
ATOM 729 O O . TYR A 1 94 ? 3.516 -4.565 -15.810 1.00 91.19 94 TYR A O 1
ATOM 737 N N . ARG A 1 95 ? 3.935 -3.757 -17.843 1.00 90.12 95 ARG A N 1
ATOM 738 C CA . ARG A 1 95 ? 5.320 -4.212 -17.887 1.00 90.12 95 ARG A CA 1
ATOM 739 C C . ARG A 1 95 ? 6.232 -3.067 -17.505 1.00 90.12 95 ARG A C 1
ATOM 741 O O . ARG A 1 95 ? 6.124 -1.974 -18.061 1.00 90.12 95 ARG A O 1
ATOM 748 N N . THR A 1 96 ? 7.131 -3.318 -16.566 1.00 92.81 96 THR A N 1
ATOM 749 C CA . THR A 1 96 ? 8.042 -2.314 -16.024 1.00 92.81 96 THR A CA 1
ATOM 750 C C . THR A 1 96 ? 9.487 -2.615 -16.391 1.00 92.81 96 THR A C 1
ATOM 752 O O . THR A 1 96 ? 9.895 -3.767 -16.537 1.00 92.81 96 THR A O 1
ATOM 755 N N . ARG A 1 97 ? 10.278 -1.557 -16.558 1.00 90.19 97 ARG A N 1
ATOM 756 C CA . ARG A 1 97 ? 11.739 -1.613 -16.633 1.00 90.19 97 ARG A CA 1
ATOM 757 C C . ARG A 1 97 ? 12.278 -0.674 -15.569 1.00 90.19 97 ARG A C 1
ATOM 759 O O . ARG A 1 97 ? 11.931 0.506 -15.584 1.00 90.19 97 ARG A O 1
ATOM 766 N N . LEU A 1 98 ? 13.067 -1.222 -14.652 1.00 90.12 98 LEU A N 1
ATOM 767 C CA . LEU A 1 98 ? 13.718 -0.476 -13.582 1.00 90.12 98 LEU A CA 1
ATOM 768 C C . LEU A 1 98 ? 15.059 0.061 -14.093 1.00 90.12 98 LEU A C 1
ATOM 770 O O . LEU A 1 98 ? 15.804 -0.676 -14.748 1.00 90.12 98 LEU A O 1
ATOM 774 N N . SER A 1 99 ? 15.345 1.331 -13.824 1.00 85.75 99 SER A N 1
ATOM 775 C CA . SER A 1 99 ? 16.662 1.915 -14.079 1.00 85.75 99 SER A CA 1
ATOM 776 C C . SER A 1 99 ? 17.704 1.321 -13.115 1.00 85.75 99 SER A C 1
ATOM 778 O O . SER A 1 99 ? 17.357 0.975 -11.987 1.00 85.75 99 SER A O 1
ATOM 780 N N . PRO A 1 100 ? 18.966 1.139 -13.544 1.00 80.62 100 PRO A N 1
ATOM 781 C CA . PRO A 1 100 ? 20.034 0.690 -12.652 1.00 80.62 100 PRO A CA 1
ATOM 782 C C . PRO A 1 100 ? 20.354 1.757 -11.599 1.00 80.62 100 PRO A C 1
ATOM 784 O O . PRO A 1 100 ? 20.168 2.935 -11.863 1.00 80.62 100 PRO A O 1
ATOM 787 N N . GLU A 1 101 ? 20.911 1.359 -10.453 1.00 71.44 101 GLU A N 1
ATOM 788 C CA . GLU A 1 101 ? 21.320 2.296 -9.399 1.00 71.44 101 GLU A CA 1
ATOM 789 C C . GLU A 1 101 ? 22.332 3.339 -9.917 1.00 71.44 101 GLU A C 1
ATOM 791 O O . GLU A 1 101 ? 23.471 3.004 -10.258 1.00 71.44 101 GLU A O 1
ATOM 796 N N . GLY A 1 102 ? 21.937 4.616 -9.957 1.00 70.06 102 GLY A N 1
ATOM 797 C CA . GLY A 1 102 ? 22.812 5.695 -10.403 1.00 70.06 102 GLY A CA 1
ATOM 798 C C . GLY A 1 102 ? 22.149 7.079 -10.464 1.00 70.06 102 GLY A C 1
ATOM 799 O O . GLY A 1 102 ? 21.092 7.319 -9.883 1.00 70.06 102 GLY A O 1
ATOM 800 N N . PRO A 1 103 ? 22.800 8.064 -11.112 1.00 61.50 103 PRO A N 1
ATOM 801 C CA . PRO A 1 103 ? 22.158 9.319 -11.468 1.00 61.50 103 PRO A CA 1
ATOM 802 C C . PRO A 1 103 ? 21.190 9.076 -12.634 1.00 61.50 103 PRO A C 1
ATOM 804 O O . PRO A 1 103 ? 21.551 9.204 -13.803 1.00 61.50 103 PRO A O 1
ATOM 807 N N . ASP A 1 104 ? 19.941 8.759 -12.306 1.00 61.06 104 ASP A N 1
ATOM 808 C CA . ASP A 1 104 ? 18.969 8.207 -13.267 1.00 61.06 104 ASP A CA 1
ATOM 809 C C . ASP A 1 104 ? 18.265 9.274 -14.121 1.00 61.06 104 ASP A C 1
ATOM 811 O O . ASP A 1 104 ? 17.238 9.032 -14.756 1.00 61.06 104 ASP A O 1
ATOM 815 N N . GLY A 1 105 ? 18.783 10.508 -14.117 1.00 63.62 105 GLY A N 1
ATOM 816 C CA . GLY A 1 105 ? 18.219 11.625 -14.881 1.00 63.62 105 GLY A CA 1
ATOM 817 C C . GLY A 1 105 ? 16.759 11.956 -14.532 1.00 63.62 105 GLY A C 1
ATOM 818 O O . GLY A 1 105 ? 16.107 12.667 -15.292 1.00 63.62 105 GLY A O 1
ATOM 819 N N . GLY A 1 106 ? 16.246 11.444 -13.406 1.00 76.19 106 GLY A N 1
ATOM 820 C CA . GLY A 1 106 ? 14.867 11.628 -12.952 1.00 76.19 106 GLY A CA 1
ATOM 821 C C . GLY A 1 106 ? 13.859 10.585 -13.449 1.00 76.19 106 GLY A C 1
ATOM 822 O O . GLY A 1 106 ? 12.662 10.832 -13.320 1.00 76.19 106 GLY A O 1
ATOM 823 N N . ILE A 1 107 ? 14.296 9.452 -14.018 1.00 83.88 107 ILE A N 1
ATOM 824 C CA . ILE A 1 107 ? 13.403 8.354 -14.429 1.00 83.88 107 ILE A CA 1
ATOM 825 C C . ILE A 1 107 ? 13.845 7.052 -13.758 1.00 83.88 107 ILE A C 1
ATOM 827 O O . ILE A 1 107 ? 14.802 6.415 -14.193 1.00 83.88 107 ILE A O 1
ATOM 831 N N . ASP A 1 108 ? 13.092 6.626 -12.749 1.00 87.50 108 ASP A N 1
ATOM 832 C CA . ASP A 1 108 ? 13.368 5.395 -12.004 1.00 87.50 108 ASP A CA 1
ATOM 833 C C . ASP A 1 108 ? 12.725 4.169 -12.672 1.00 87.50 108 ASP A C 1
ATOM 835 O O . ASP A 1 108 ? 13.300 3.082 -12.682 1.00 87.50 108 ASP A O 1
ATOM 839 N N . ILE A 1 109 ? 11.520 4.324 -13.241 1.00 90.81 109 ILE A N 1
ATOM 840 C CA . ILE A 1 109 ? 10.768 3.217 -13.854 1.00 90.81 109 ILE A CA 1
ATOM 841 C C . ILE A 1 109 ? 10.122 3.667 -15.165 1.00 90.81 109 ILE A C 1
ATOM 843 O O . ILE A 1 109 ? 9.534 4.747 -15.262 1.00 90.81 109 ILE A O 1
ATOM 847 N N . ILE A 1 110 ? 10.165 2.796 -16.172 1.00 90.75 110 ILE A N 1
ATOM 848 C CA . ILE A 1 110 ? 9.381 2.931 -17.404 1.00 90.75 110 ILE A CA 1
ATOM 849 C C . ILE A 1 110 ? 8.330 1.823 -17.440 1.00 90.75 110 ILE A C 1
ATOM 851 O O . ILE A 1 110 ? 8.678 0.643 -17.423 1.00 90.75 110 ILE A O 1
ATOM 855 N N . ALA A 1 111 ? 7.052 2.195 -17.524 1.00 91.94 111 ALA A N 1
ATOM 856 C CA . ALA A 1 111 ? 5.924 1.272 -17.589 1.00 91.94 111 ALA A CA 1
ATOM 857 C C . ALA A 1 111 ? 5.172 1.373 -18.930 1.00 91.94 111 ALA A C 1
ATOM 859 O O . ALA A 1 111 ? 4.981 2.462 -19.470 1.00 91.94 111 ALA A O 1
ATOM 860 N N . HIS A 1 112 ? 4.769 0.227 -19.476 1.00 91.56 112 HIS A N 1
ATOM 861 C CA . HIS A 1 112 ? 4.106 0.076 -20.779 1.00 91.56 112 HIS A CA 1
ATOM 862 C C . HIS A 1 112 ? 3.154 -1.130 -20.753 1.00 91.56 112 HIS A C 1
ATOM 864 O O . HIS A 1 112 ? 3.203 -1.933 -19.822 1.00 91.56 112 HIS A O 1
ATOM 870 N N . LYS A 1 113 ? 2.249 -1.246 -21.731 1.00 86.56 113 LYS A N 1
ATOM 871 C CA . LYS A 1 113 ? 1.263 -2.346 -21.786 1.00 86.56 113 LYS A CA 1
ATOM 872 C C . LYS A 1 113 ? 1.719 -3.537 -22.632 1.00 86.56 113 LYS A C 1
ATOM 874 O O . LYS A 1 113 ? 1.345 -4.673 -22.351 1.00 86.56 113 LYS A O 1
ATOM 879 N N . ASP A 1 114 ? 2.525 -3.294 -23.654 1.00 82.69 114 ASP A N 1
ATOM 880 C CA . ASP A 1 114 ? 3.005 -4.297 -24.601 1.00 82.69 114 ASP A CA 1
ATOM 881 C C . ASP A 1 114 ? 4.370 -4.885 -24.190 1.00 82.69 114 ASP A C 1
ATOM 883 O O . ASP A 1 114 ? 4.938 -4.509 -23.171 1.00 82.69 114 ASP A O 1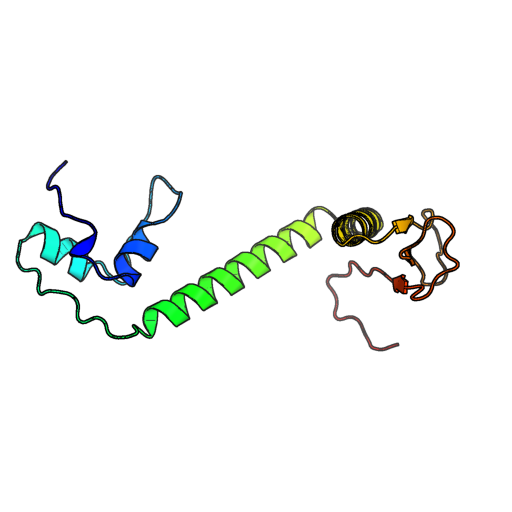
ATOM 887 N N . GLU A 1 115 ? 4.892 -5.871 -24.928 1.00 75.12 115 GLU A N 1
ATOM 888 C CA . GLU A 1 115 ? 6.209 -6.487 -24.636 1.00 75.12 115 GLU A CA 1
ATOM 889 C C . GLU A 1 115 ? 7.387 -5.612 -25.060 1.00 75.12 115 GLU A C 1
ATOM 891 O O . GLU A 1 115 ? 8.470 -5.667 -24.469 1.00 75.12 115 GLU A O 1
ATOM 896 N N . LEU A 1 116 ? 7.181 -4.822 -26.111 1.00 75.31 116 LEU A N 1
ATOM 897 C CA . LEU A 1 116 ? 8.248 -4.110 -26.799 1.00 75.31 116 LEU A CA 1
ATOM 898 C C . LEU A 1 116 ? 8.330 -2.636 -26.381 1.00 75.31 116 LEU A C 1
ATOM 900 O O . LEU A 1 116 ? 9.399 -2.042 -26.500 1.00 75.31 116 LEU A O 1
ATOM 904 N N . GLY A 1 117 ? 7.258 -2.073 -25.818 1.00 75.56 117 GLY A N 1
ATOM 905 C CA . GLY A 1 117 ? 7.193 -0.684 -25.362 1.00 75.56 117 GLY A CA 1
ATOM 906 C C . GLY A 1 117 ? 6.854 0.302 -26.471 1.00 75.56 117 GLY A C 1
ATOM 907 O O . GLY A 1 117 ? 7.218 1.473 -26.374 1.00 75.56 117 GLY A O 1
ATOM 908 N N . PHE A 1 118 ? 6.203 -0.163 -27.536 1.00 77.44 118 PHE A N 1
ATOM 909 C CA . PHE A 1 118 ? 5.816 0.664 -28.676 1.00 77.44 118 PHE A CA 1
ATOM 910 C C . PHE A 1 118 ? 4.384 1.169 -28.571 1.00 77.44 118 PHE A C 1
ATOM 912 O O . PHE A 1 118 ? 4.075 2.211 -29.149 1.00 77.44 118 PHE A O 1
ATO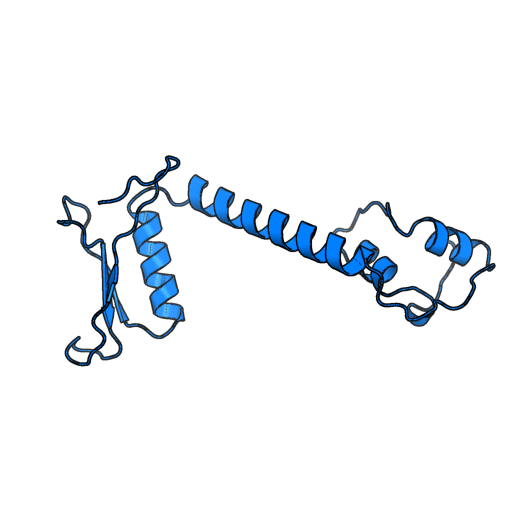M 919 N N . GLU A 1 119 ? 3.522 0.461 -27.841 1.00 76.69 119 GLU A N 1
ATOM 920 C CA . GLU A 1 119 ? 2.131 0.865 -27.676 1.00 76.69 119 GLU A CA 1
ATOM 921 C C . GLU A 1 119 ? 1.988 1.898 -26.550 1.00 76.69 119 GLU A C 1
ATOM 923 O O . GLU A 1 119 ? 2.312 1.624 -25.390 1.00 76.69 119 GLU A O 1
ATOM 928 N N . PRO A 1 120 ? 1.463 3.099 -26.851 1.00 76.44 120 PRO A N 1
ATOM 929 C CA . PRO A 1 120 ? 1.085 4.048 -25.818 1.00 76.44 120 PRO A CA 1
ATOM 930 C C . PRO A 1 120 ? -0.008 3.469 -24.895 1.00 76.44 120 PRO A C 1
ATOM 932 O O . PRO A 1 120 ? -0.868 2.712 -25.349 1.00 76.44 120 PRO A O 1
ATOM 935 N N . PRO A 1 121 ? -0.062 3.877 -23.614 1.00 84.06 121 PRO A N 1
ATOM 936 C CA . PRO A 1 121 ? 0.758 4.911 -22.988 1.00 84.06 121 PRO A CA 1
ATOM 937 C C . PRO A 1 121 ? 2.121 4.391 -22.503 1.00 84.06 121 PRO A C 1
ATOM 939 O O . PRO A 1 121 ? 2.204 3.359 -21.842 1.00 84.06 121 PRO A O 1
ATOM 942 N N . ILE A 1 122 ? 3.174 5.175 -22.762 1.00 87.25 122 ILE A N 1
ATOM 943 C CA . ILE A 1 122 ? 4.493 4.999 -22.143 1.00 87.25 122 ILE A CA 1
ATOM 944 C C . ILE A 1 122 ? 4.538 5.888 -20.902 1.00 87.25 122 ILE A C 1
ATOM 946 O O . ILE A 1 122 ? 4.517 7.115 -21.006 1.00 87.25 122 ILE A O 1
ATOM 950 N N . ILE A 1 123 ? 4.591 5.269 -19.729 1.00 90.12 123 ILE A N 1
ATOM 951 C CA . ILE A 1 123 ? 4.553 5.952 -18.439 1.00 90.12 123 ILE A CA 1
ATOM 952 C C . ILE A 1 123 ? 5.979 6.020 -17.896 1.00 90.12 123 ILE A C 1
ATOM 954 O O . ILE A 1 123 ? 6.611 4.994 -17.654 1.00 90.12 123 ILE A O 1
ATOM 958 N N . LYS A 1 124 ? 6.486 7.237 -17.701 1.00 90.56 124 LYS A N 1
ATOM 959 C CA . LYS A 1 124 ? 7.755 7.487 -17.010 1.00 90.56 124 LYS A CA 1
ATOM 960 C C . LYS A 1 124 ? 7.448 7.817 -15.559 1.00 90.56 124 LYS A C 1
ATOM 962 O O . LYS A 1 124 ? 6.666 8.727 -15.298 1.00 90.56 124 LYS A O 1
ATOM 967 N N . VAL A 1 125 ? 8.043 7.074 -14.639 1.00 90.75 125 VAL A N 1
ATOM 968 C CA . VAL A 1 125 ? 7.791 7.200 -13.205 1.00 90.75 125 VAL A CA 1
ATOM 969 C C . VAL A 1 125 ? 9.075 7.641 -12.523 1.00 90.75 125 VAL A C 1
ATOM 971 O O . VAL A 1 125 ? 10.129 7.038 -12.726 1.00 90.75 125 VAL A O 1
ATOM 974 N N . GLN A 1 126 ? 8.954 8.684 -11.708 1.00 90.19 126 GLN A N 1
ATOM 975 C CA . GLN A 1 126 ? 9.975 9.091 -10.757 1.00 90.19 126 GLN A CA 1
ATOM 976 C C . GLN A 1 126 ? 9.515 8.698 -9.354 1.00 90.19 126 GLN A C 1
ATOM 978 O O . GLN A 1 126 ? 8.386 8.999 -8.960 1.00 90.19 126 GLN A O 1
ATOM 983 N N . VAL A 1 127 ? 10.380 8.032 -8.602 1.00 88.44 127 VAL A N 1
ATOM 984 C CA . VAL A 1 127 ? 10.108 7.532 -7.260 1.00 88.44 127 VAL A CA 1
ATOM 985 C C . VAL A 1 127 ? 10.921 8.351 -6.264 1.00 88.44 127 VAL A C 1
ATOM 987 O O . VAL A 1 127 ? 12.142 8.433 -6.331 1.00 88.44 127 VAL A O 1
ATOM 990 N N . LYS A 1 128 ? 10.231 8.979 -5.310 1.00 85.50 128 LYS A N 1
ATOM 991 C CA . LYS A 1 128 ? 10.858 9.729 -4.215 1.00 85.50 128 LYS A CA 1
ATOM 992 C C . LYS A 1 128 ? 10.479 9.090 -2.887 1.00 85.50 128 LYS A C 1
ATOM 994 O O . LYS A 1 128 ? 9.299 8.936 -2.592 1.00 85.50 128 LYS A O 1
ATOM 999 N N . SER A 1 129 ? 11.483 8.751 -2.082 1.00 78.31 129 SER A N 1
ATOM 1000 C CA . SER A 1 129 ? 11.321 8.119 -0.764 1.00 78.31 129 SER A CA 1
ATOM 1001 C C . SER A 1 129 ? 11.814 9.026 0.378 1.00 78.31 129 SER A C 1
ATOM 1003 O O . SER A 1 129 ? 12.515 8.566 1.281 1.00 78.31 129 SER A O 1
ATOM 1005 N N . SER A 1 130 ? 11.552 10.334 0.301 1.00 71.50 130 SER A N 1
ATOM 1006 C CA . SER A 1 130 ? 11.982 11.310 1.312 1.00 71.50 130 SER A CA 1
ATOM 1007 C C . SER A 1 130 ? 10.901 11.562 2.365 1.00 71.50 130 SER A C 1
ATOM 1009 O O . SER A 1 130 ? 9.741 11.747 2.011 1.00 71.50 130 SER A O 1
ATOM 1011 N N . ASP A 1 131 ? 11.305 11.679 3.634 1.00 65.06 131 ASP A N 1
ATOM 1012 C CA . ASP A 1 131 ? 10.423 12.039 4.763 1.00 65.06 131 ASP A CA 1
ATOM 1013 C C . ASP A 1 131 ? 10.075 13.551 4.790 1.00 65.06 131 ASP A C 1
ATOM 1015 O O . ASP A 1 131 ? 9.260 14.011 5.587 1.00 65.06 131 ASP A O 1
ATOM 1019 N N . SER A 1 132 ? 10.713 14.347 3.926 1.00 58.50 132 SER A N 1
ATOM 1020 C CA . SER A 1 132 ? 10.495 15.788 3.768 1.00 58.50 132 SER A CA 1
ATOM 1021 C C . SER A 1 132 ? 9.418 16.094 2.725 1.00 58.50 132 SER A C 1
ATOM 1023 O O . SER A 1 132 ? 9.332 15.394 1.715 1.00 58.50 132 SER A O 1
ATOM 1025 N N . SER A 1 133 ? 8.677 17.195 2.915 1.00 49.00 133 SER A N 1
ATOM 1026 C CA . SER A 1 133 ? 7.779 17.743 1.888 1.00 49.00 133 SER A CA 1
ATOM 1027 C C . SER A 1 133 ? 8.525 17.885 0.560 1.00 49.00 133 SER A C 1
ATOM 1029 O O . SER A 1 133 ? 9.582 18.519 0.499 1.00 49.00 133 SER A O 1
ATOM 1031 N N . ILE A 1 134 ? 8.001 17.258 -0.490 1.00 53.91 134 ILE A N 1
ATOM 1032 C CA . ILE A 1 134 ? 8.557 17.359 -1.837 1.00 53.91 134 ILE A CA 1
ATOM 1033 C C . ILE A 1 134 ? 8.218 18.767 -2.332 1.00 53.91 134 ILE A C 1
ATOM 1035 O O . ILE A 1 134 ? 7.049 19.091 -2.505 1.00 53.91 134 ILE A O 1
ATOM 1039 N N . GLY A 1 135 ? 9.235 19.612 -2.504 1.00 48.25 135 GLY A N 1
ATOM 1040 C CA . GLY A 1 135 ? 9.069 20.908 -3.161 1.00 48.25 135 GLY A CA 1
ATOM 1041 C C . GLY A 1 135 ? 8.693 20.724 -4.631 1.00 48.25 135 GLY A C 1
ATOM 1042 O O . GLY A 1 135 ? 9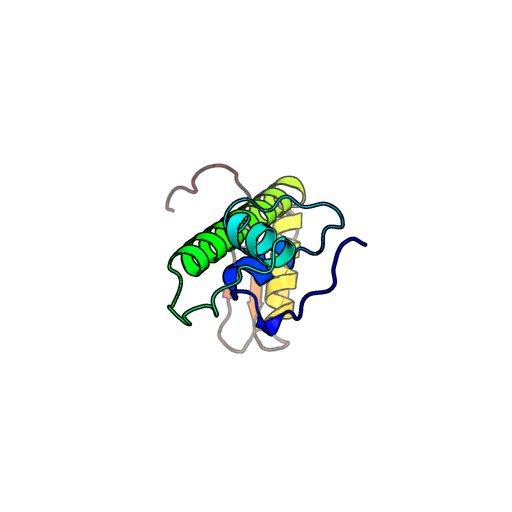.169 19.778 -5.270 1.00 48.25 135 GLY A O 1
ATOM 1043 N N . ASP A 1 136 ? 7.833 21.611 -5.132 1.00 41.22 136 ASP A N 1
ATOM 1044 C CA . ASP A 1 136 ? 7.450 21.660 -6.545 1.00 41.22 136 ASP A CA 1
ATOM 1045 C C . ASP A 1 136 ? 8.690 21.810 -7.456 1.00 41.22 136 ASP A C 1
ATOM 1047 O O . ASP A 1 136 ? 9.673 22.435 -7.038 1.00 41.22 136 ASP A O 1
ATOM 1051 N N . PRO A 1 137 ? 8.677 21.199 -8.659 1.00 49.22 137 PRO A N 1
ATOM 1052 C CA . PRO A 1 137 ? 9.775 21.268 -9.625 1.00 49.22 137 PRO A CA 1
ATOM 1053 C C . PRO A 1 137 ? 10.029 22.675 -10.184 1.00 49.22 137 PRO A C 1
ATOM 1055 O O . PRO A 1 137 ? 9.072 23.476 -10.282 1.00 49.22 137 PRO A O 1
#

pLDDT: mean 79.22, std 12.0, range [41.22, 94.31]

InterPro domains:
  IPR007560 Restriction endonuclease type IV, Mrr [PF04471] (74-136)
  IPR011335 Restriction endonuclease type II-like [SSF52980] (77-133)
  IPR011856 tRNA endonuclease-like domain superfamily [G3DSA:3.40.1350.10] (50-137)

Foldseek 3Di:
DQDDDDPQQDDPLQCVQVVDPDPDHDDDPCVVQVVCRSVVNGDRDDPDPPPVVVVVVVVVVVVVVVVVLVVCLVPQPDLSNLVVVCVVLVVVQWHKDADPPDPRVQFGIWTDNDPPRPDDDTDGDGDDSDPDDDDDD

Sequence (137 aa):
WIKAVPRAQFSQGALYEVGSALSLFQVKNYAGEFIAALEGKMEAPLVSQDETIKVVAEDIEETTRDFVLKRLAQELKGHPFSEFISHLLGAMGYRTRLSPEGPDGGIDIIAHKDELGFEPPIIKVQVKSSDSSIGDP